Protein AF-A0A967LRF6-F1 (afdb_monomer_lite)

Foldseek 3Di:
DDAAECPVVVVVCVVVVDPWFEEEEDQPFDEDDVVNVVVRVPIPDYHYDKAADPYYDCCCCVPPHPGYYYNDDDDDRMD

Sequence (79 aa):
GMVMKPEPFFEAVDDLAPEGPVVLLSARGRRFEHRDAVRLAVQPELTLLCGHYKDVDQRVADGLATEELSLGDFVLSGG

Radius of gyration: 12.47 Å; chains: 1; bounding box: 23×31×29 Å

Structure (mmCIF, N/CA/C/O backbone):
data_AF-A0A967LRF6-F1
#
_entry.id   AF-A0A967LRF6-F1
#
loop_
_atom_site.group_PDB
_atom_site.id
_atom_site.type_symbol
_atom_site.label_atom_id
_atom_site.label_alt_id
_atom_site.label_comp_id
_atom_site.label_asym_id
_atom_site.label_entity_id
_atom_site.label_seq_id
_atom_site.pdbx_PDB_ins_code
_atom_site.Cartn_x
_atom_site.Cartn_y
_atom_site.Cartn_z
_atom_site.occupancy
_atom_site.B_iso_or_equiv
_atom_site.auth_seq_id
_atom_site.auth_comp_id
_atom_site.auth_asym_id
_atom_site.auth_atom_id
_atom_site.pdbx_PDB_model_num
ATOM 1 N N . GLY A 1 1 ? 13.023 -5.935 -16.951 1.00 84.12 1 GLY A N 1
ATOM 2 C CA . GLY A 1 1 ? 12.813 -5.548 -15.541 1.00 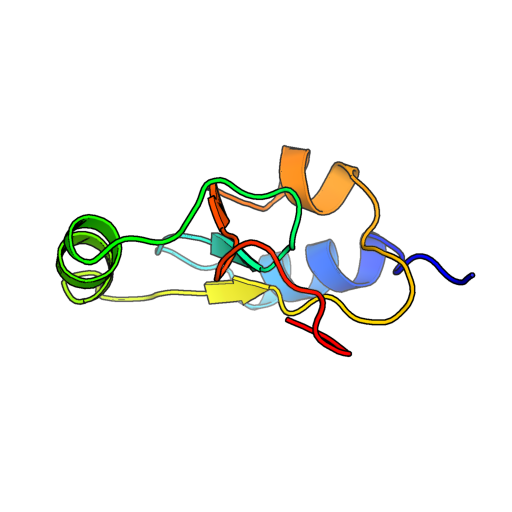84.12 1 GLY A CA 1
ATOM 3 C C . GLY A 1 1 ? 12.240 -6.727 -14.786 1.00 84.12 1 GLY A C 1
ATOM 4 O O . GLY A 1 1 ? 11.684 -7.602 -15.438 1.00 84.12 1 GLY A O 1
ATOM 5 N N . MET A 1 2 ? 12.395 -6.756 -13.464 1.00 93.75 2 MET A N 1
ATOM 6 C CA . MET A 1 2 ? 11.835 -7.802 -12.598 1.00 93.75 2 MET A CA 1
ATOM 7 C C . MET A 1 2 ? 10.470 -7.370 -12.059 1.00 93.75 2 MET A C 1
ATOM 9 O O . MET A 1 2 ? 10.279 -6.184 -11.793 1.00 93.75 2 MET A O 1
ATOM 13 N N . VAL A 1 3 ? 9.556 -8.326 -11.924 1.00 95.19 3 VAL A N 1
ATOM 14 C CA . VAL A 1 3 ? 8.230 -8.148 -11.319 1.00 95.19 3 VAL A CA 1
ATOM 15 C C . VAL A 1 3 ? 8.212 -8.953 -10.026 1.00 95.19 3 VAL A C 1
ATOM 17 O O . VAL A 1 3 ? 8.679 -10.096 -10.018 1.00 95.19 3 VAL A O 1
ATOM 20 N N . MET A 1 4 ? 7.731 -8.357 -8.938 1.00 97.00 4 MET A N 1
ATOM 21 C CA . MET A 1 4 ? 7.604 -9.065 -7.670 1.00 97.00 4 MET A CA 1
ATOM 22 C C . MET A 1 4 ? 6.517 -10.127 -7.780 1.00 97.00 4 MET A C 1
ATOM 24 O O . MET A 1 4 ? 5.409 -9.860 -8.238 1.00 97.00 4 MET A O 1
ATOM 28 N N . LYS A 1 5 ? 6.871 -11.338 -7.361 1.00 97.81 5 LYS A N 1
ATOM 29 C CA . LYS A 1 5 ? 5.965 -12.477 -7.291 1.00 97.81 5 LYS A CA 1
ATOM 30 C C . LYS A 1 5 ? 4.807 -12.196 -6.327 1.00 97.81 5 LYS A C 1
ATOM 32 O O . LYS A 1 5 ? 5.047 -11.533 -5.319 1.00 97.81 5 LYS A O 1
ATOM 37 N N . PRO A 1 6 ? 3.595 -12.706 -6.591 1.00 98.06 6 PRO A N 1
ATOM 38 C CA . PRO A 1 6 ? 2.475 -12.525 -5.681 1.00 98.06 6 PRO A CA 1
ATOM 39 C C . PRO A 1 6 ? 2.584 -13.399 -4.433 1.00 98.06 6 PRO A C 1
ATOM 41 O O . PRO A 1 6 ? 2.160 -12.954 -3.377 1.00 98.06 6 PRO A O 1
ATOM 44 N N . GLU A 1 7 ? 3.161 -14.604 -4.516 1.00 98.38 7 GLU A N 1
ATOM 45 C CA . GLU A 1 7 ? 3.130 -15.578 -3.415 1.00 98.38 7 GLU A CA 1
ATOM 46 C C . GLU A 1 7 ? 3.619 -14.991 -2.073 1.00 98.38 7 GLU A C 1
ATOM 48 O O . GLU A 1 7 ? 2.883 -15.111 -1.098 1.00 98.38 7 GLU A O 1
ATOM 53 N N . PRO A 1 8 ? 4.742 -14.240 -2.008 1.00 97.88 8 PRO A N 1
ATOM 54 C CA . PRO A 1 8 ? 5.178 -13.620 -0.756 1.00 97.88 8 PRO A CA 1
ATOM 55 C C . PRO A 1 8 ? 4.214 -12.566 -0.194 1.00 97.88 8 PRO A C 1
ATOM 57 O O . PRO A 1 8 ? 4.178 -12.367 1.014 1.00 97.88 8 PRO A O 1
ATOM 60 N N . PHE A 1 9 ? 3.449 -11.872 -1.044 1.00 98.12 9 PHE A N 1
ATOM 61 C CA . PHE A 1 9 ? 2.440 -10.917 -0.577 1.00 98.12 9 PHE A CA 1
ATOM 62 C C . PHE A 1 9 ? 1.235 -11.639 0.018 1.00 98.12 9 PHE A C 1
ATOM 64 O O . PHE A 1 9 ? 0.756 -11.225 1.066 1.00 98.12 9 PHE A O 1
ATOM 71 N N . PHE A 1 10 ? 0.768 -12.711 -0.627 1.00 98.38 10 PHE A N 1
ATOM 72 C CA . PHE A 1 10 ? -0.346 -13.511 -0.112 1.00 98.38 10 PHE A CA 1
ATOM 73 C C . PHE A 1 10 ? 0.027 -14.160 1.219 1.00 98.38 10 PHE A C 1
ATOM 75 O O . PHE A 1 10 ? -0.695 -13.986 2.189 1.00 98.38 10 PHE A O 1
ATOM 82 N N . GLU A 1 11 ? 1.197 -14.798 1.300 1.00 98.50 11 GLU A N 1
ATOM 83 C CA . GLU A 1 11 ? 1.683 -15.396 2.549 1.00 98.50 11 GLU A CA 1
ATOM 84 C C . GLU A 1 11 ? 1.816 -14.355 3.673 1.00 98.50 11 GLU A C 1
ATOM 86 O O . GLU A 1 11 ? 1.404 -14.615 4.799 1.00 98.50 11 GLU A O 1
ATOM 91 N N . ALA A 1 12 ? 2.348 -13.162 3.376 1.00 98.12 12 ALA A N 1
ATOM 92 C CA . ALA A 1 12 ? 2.502 -12.105 4.375 1.00 98.12 12 ALA A CA 1
ATOM 93 C C . ALA A 1 12 ? 1.163 -11.511 4.838 1.00 98.12 12 ALA A C 1
ATOM 95 O O . ALA A 1 12 ? 1.008 -11.210 6.019 1.00 98.12 12 ALA A O 1
ATOM 96 N N . VAL A 1 13 ? 0.205 -11.319 3.927 1.00 97.69 13 VAL A N 1
ATOM 97 C CA . VAL A 1 13 ? -1.124 -10.796 4.277 1.00 97.69 13 VAL A CA 1
ATOM 98 C C . VAL A 1 13 ? -1.943 -11.842 5.033 1.00 97.69 13 VAL A C 1
ATOM 100 O O . VAL A 1 13 ? -2.614 -11.479 5.995 1.00 97.69 13 VAL A O 1
ATOM 103 N N . ASP A 1 14 ? -1.847 -13.121 4.662 1.00 97.94 14 ASP A N 1
ATOM 104 C CA . ASP A 1 14 ? -2.505 -14.218 5.380 1.00 97.94 14 ASP A CA 1
ATOM 105 C C . ASP A 1 14 ? -1.967 -14.362 6.817 1.00 97.94 14 ASP A C 1
ATOM 107 O O . ASP A 1 14 ? -2.751 -14.581 7.738 1.00 97.94 14 ASP A O 1
ATOM 111 N N . ASP A 1 15 ? -0.652 -14.213 7.024 1.00 98.38 15 ASP A N 1
ATOM 112 C CA . ASP A 1 15 ? -0.026 -14.254 8.357 1.00 98.38 15 ASP A CA 1
ATOM 113 C C . ASP A 1 15 ? -0.379 -13.023 9.209 1.00 98.38 15 ASP A C 1
ATOM 115 O O . ASP A 1 15 ? -0.680 -13.153 10.396 1.00 98.38 15 ASP A O 1
ATOM 119 N N . LEU A 1 16 ? -0.384 -11.828 8.603 1.00 97.50 16 LEU A N 1
ATOM 120 C CA . LEU A 1 16 ? -0.750 -10.585 9.287 1.00 97.50 16 LEU A CA 1
ATOM 121 C C . LEU A 1 16 ? -2.241 -10.546 9.657 1.00 97.50 16 LEU A C 1
ATOM 123 O O . LEU A 1 16 ? -2.589 -9.961 10.680 1.00 97.50 16 LEU A O 1
ATOM 127 N N . ALA A 1 17 ? -3.094 -11.157 8.828 1.00 97.19 17 ALA A N 1
ATOM 128 C CA . ALA A 1 17 ? -4.550 -11.172 8.950 1.00 97.19 17 ALA A CA 1
ATOM 129 C C . ALA A 1 17 ? -5.151 -9.775 9.233 1.00 97.19 17 ALA A C 1
ATOM 131 O O . ALA A 1 17 ? -5.834 -9.599 10.246 1.00 97.19 17 ALA A O 1
ATOM 132 N N . PRO A 1 18 ? -4.898 -8.773 8.363 1.00 96.75 18 PRO A N 1
ATOM 133 C CA . PRO A 1 18 ? -5.295 -7.395 8.625 1.00 96.75 18 PRO A CA 1
ATOM 134 C C . PRO A 1 18 ? -6.818 -7.250 8.701 1.00 96.75 18 PRO A C 1
ATOM 136 O O . PRO A 1 18 ? -7.558 -7.767 7.860 1.00 96.75 18 PRO A O 1
ATOM 139 N N . GLU A 1 19 ? -7.288 -6.491 9.688 1.00 95.75 19 GLU A N 1
ATOM 140 C CA . GLU A 1 19 ? -8.698 -6.122 9.856 1.00 95.75 19 GLU A CA 1
ATOM 141 C C . GLU A 1 19 ? -9.003 -4.748 9.226 1.00 95.75 19 GLU A C 1
ATOM 143 O O . GLU A 1 19 ? -10.167 -4.387 9.019 1.00 95.75 19 GLU A O 1
ATOM 148 N N . GLY A 1 20 ? -7.955 -3.974 8.920 1.00 96.38 20 GLY A N 1
ATOM 149 C CA . GLY A 1 20 ? -8.020 -2.666 8.268 1.00 96.38 20 GLY A CA 1
ATOM 150 C C . GLY A 1 20 ? -7.787 -2.682 6.749 1.00 96.38 20 GLY A C 1
ATOM 151 O O . GLY A 1 20 ? -7.594 -3.732 6.135 1.00 96.38 20 GLY A O 1
ATOM 152 N N . PRO A 1 21 ? -7.796 -1.501 6.100 1.00 97.62 21 PRO A N 1
ATOM 153 C CA . PRO A 1 21 ? -7.524 -1.391 4.672 1.00 97.62 21 PRO A CA 1
ATOM 154 C C . PRO A 1 21 ? -6.113 -1.854 4.305 1.00 97.62 21 PRO A C 1
ATOM 156 O O . PRO A 1 21 ? -5.134 -1.484 4.958 1.00 97.62 21 PRO A O 1
ATOM 159 N N . VAL A 1 22 ? -6.014 -2.570 3.186 1.00 98.31 22 VAL A N 1
ATOM 160 C CA . VAL A 1 22 ? -4.745 -2.959 2.563 1.00 98.31 22 VAL A CA 1
ATOM 161 C C . VAL A 1 22 ? -4.543 -2.108 1.315 1.00 98.31 22 VAL A C 1
ATOM 163 O O . VAL A 1 22 ? -5.322 -2.181 0.367 1.00 98.31 22 VAL A O 1
ATOM 166 N N . VAL A 1 23 ? -3.512 -1.270 1.304 1.00 98.25 23 VAL A N 1
ATOM 167 C CA . VAL A 1 23 ? -3.244 -0.32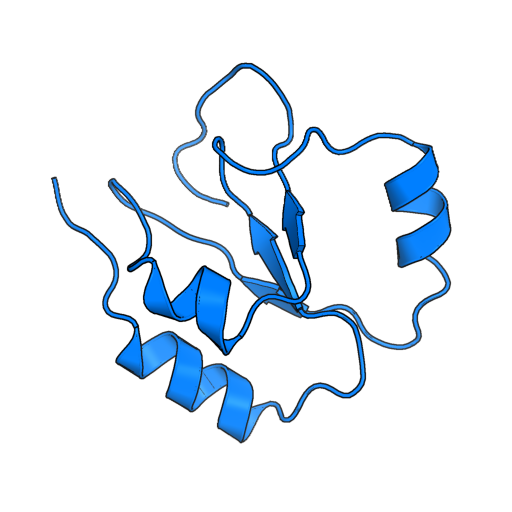2 0.217 1.00 98.25 23 VAL A CA 1
ATOM 168 C C . VAL A 1 23 ? -1.997 -0.743 -0.542 1.00 98.25 23 VAL A C 1
ATOM 170 O O . VAL A 1 23 ? -0.922 -0.840 0.044 1.00 98.25 23 VAL A O 1
ATOM 173 N N . LEU A 1 24 ? -2.107 -0.908 -1.859 1.00 98.19 24 LEU A N 1
ATOM 174 C CA . LEU A 1 24 ? -0.943 -1.065 -2.729 1.00 98.19 24 LEU A CA 1
ATOM 175 C C . LEU A 1 24 ? -0.407 0.305 -3.157 1.00 98.19 24 LEU A C 1
ATOM 177 O O . LEU A 1 24 ? -1.133 1.111 -3.740 1.00 98.19 24 LEU A O 1
ATOM 181 N N . LEU A 1 25 ? 0.875 0.562 -2.896 1.00 97.62 25 LEU A N 1
ATOM 182 C CA . LEU A 1 25 ? 1.551 1.776 -3.352 1.00 97.62 25 LEU A CA 1
ATOM 183 C C . LEU A 1 25 ? 2.101 1.564 -4.763 1.00 97.62 25 LEU A C 1
ATOM 185 O O . LEU A 1 25 ? 2.946 0.698 -4.994 1.00 97.62 25 LEU A O 1
ATOM 189 N N . SER A 1 26 ? 1.613 2.354 -5.718 1.00 95.50 26 SER A N 1
ATOM 190 C CA . SER A 1 26 ? 1.959 2.206 -7.131 1.00 95.50 26 SER A CA 1
ATOM 191 C C . SER A 1 26 ? 1.675 3.481 -7.915 1.00 95.50 26 SER A C 1
ATOM 193 O O . SER A 1 26 ? 0.660 4.146 -7.720 1.00 95.50 26 SER A O 1
ATOM 195 N N . ALA A 1 27 ? 2.539 3.787 -8.885 1.00 93.81 27 ALA A N 1
ATOM 196 C CA . ALA A 1 27 ? 2.359 4.926 -9.786 1.00 93.81 27 ALA A CA 1
ATOM 197 C C . ALA A 1 27 ? 1.094 4.823 -10.666 1.00 93.81 27 ALA A C 1
ATOM 199 O O . ALA A 1 27 ? 0.663 5.832 -11.221 1.00 93.81 27 ALA A O 1
ATOM 200 N N . ARG A 1 28 ? 0.506 3.624 -10.807 1.00 93.06 28 ARG A N 1
ATOM 201 C CA . ARG A 1 28 ? -0.739 3.386 -11.567 1.00 93.06 28 ARG A CA 1
ATOM 202 C C . ARG A 1 28 ? -1.997 3.568 -10.728 1.00 93.06 28 ARG A C 1
ATOM 204 O O . ARG A 1 28 ? -3.085 3.662 -11.295 1.00 93.06 28 ARG A O 1
ATOM 211 N N . GLY A 1 29 ? -1.841 3.622 -9.408 1.00 95.25 29 GLY A N 1
ATOM 212 C CA . GLY A 1 29 ? -2.934 3.849 -8.484 1.00 95.25 29 GLY A CA 1
ATOM 213 C C . GLY A 1 29 ? -3.598 5.201 -8.702 1.00 95.25 29 GLY A C 1
ATOM 214 O O . GLY A 1 29 ? -3.042 6.124 -9.308 1.00 95.25 29 GLY A O 1
ATOM 215 N N . ARG A 1 30 ? -4.802 5.351 -8.152 1.00 97.38 30 ARG A N 1
ATOM 216 C CA . ARG A 1 30 ? -5.458 6.660 -8.127 1.00 97.38 30 ARG A CA 1
ATOM 217 C C . ARG A 1 30 ? -4.609 7.632 -7.301 1.00 97.38 30 ARG A C 1
ATOM 219 O O . ARG A 1 30 ? -3.973 7.241 -6.322 1.00 97.38 30 ARG A O 1
ATOM 226 N N . ARG A 1 31 ? -4.613 8.913 -7.669 1.00 98.12 31 ARG A N 1
ATOM 227 C CA . ARG A 1 31 ? -3.846 9.930 -6.942 1.00 98.12 31 ARG A CA 1
ATOM 228 C C . ARG A 1 31 ? -4.327 10.027 -5.492 1.00 98.12 31 ARG A C 1
ATOM 230 O O . ARG A 1 31 ? -5.524 10.169 -5.246 1.00 98.12 31 ARG A O 1
ATOM 237 N N . PHE A 1 32 ? -3.384 9.956 -4.561 1.00 98.44 32 PHE A N 1
ATOM 238 C CA . PHE A 1 32 ? -3.605 10.192 -3.146 1.00 98.44 32 PHE A CA 1
ATOM 239 C C . PHE A 1 32 ? -3.840 11.682 -2.899 1.00 98.44 32 PHE A C 1
ATOM 241 O O . PHE A 1 32 ? -3.039 12.533 -3.295 1.00 98.44 32 PHE A O 1
ATOM 248 N N . GLU A 1 33 ? -4.946 11.999 -2.237 1.00 98.50 33 GLU A N 1
ATOM 249 C CA . GLU A 1 33 ? -5.347 13.367 -1.926 1.00 98.50 33 GLU A CA 1
ATOM 250 C C . GLU A 1 33 ? -5.577 13.550 -0.424 1.00 98.50 33 GLU A C 1
ATOM 252 O O . GLU A 1 33 ? -5.703 12.596 0.340 1.00 98.50 33 GLU A O 1
ATOM 257 N N . HIS A 1 34 ? -5.703 14.798 0.030 1.00 98.44 34 HIS A N 1
ATOM 258 C CA . HIS A 1 34 ? -5.898 15.083 1.454 1.00 98.44 34 HIS A CA 1
ATOM 259 C C . HIS A 1 34 ? -7.130 14.377 2.054 1.00 98.44 34 HIS A C 1
ATOM 261 O O . HIS A 1 34 ? -7.081 13.909 3.189 1.00 98.44 34 HIS A O 1
ATOM 267 N N . ARG A 1 35 ? -8.217 14.224 1.282 1.00 98.19 35 ARG A N 1
ATOM 268 C CA . ARG A 1 35 ? -9.408 13.465 1.709 1.00 98.19 35 ARG A CA 1
ATOM 269 C C . ARG A 1 35 ? -9.106 12.000 2.035 1.00 98.19 35 ARG A C 1
ATOM 271 O O . ARG A 1 35 ? -9.746 11.430 2.914 1.00 98.19 35 ARG A O 1
ATOM 278 N N . ASP A 1 36 ? -8.128 11.410 1.355 1.00 98.25 36 ASP A N 1
ATOM 279 C CA . ASP A 1 36 ? -7.693 10.040 1.605 1.00 98.25 36 ASP A CA 1
ATOM 280 C C . ASP A 1 36 ? -6.899 9.963 2.895 1.00 98.25 36 ASP A C 1
ATOM 282 O O . ASP A 1 36 ? -7.168 9.090 3.710 1.00 98.25 36 ASP A O 1
ATOM 286 N N . ALA A 1 37 ? -6.011 10.931 3.133 1.00 98.25 37 ALA A N 1
ATOM 287 C CA . ALA A 1 37 ? -5.296 11.047 4.398 1.00 98.25 37 ALA A CA 1
ATOM 288 C C . ALA A 1 37 ? -6.265 11.128 5.587 1.00 98.25 37 ALA A C 1
ATOM 290 O O . ALA A 1 37 ? -6.105 10.392 6.554 1.00 98.25 37 ALA A O 1
ATOM 291 N N . VAL A 1 38 ? -7.306 11.966 5.499 1.00 98.44 38 VAL A N 1
ATOM 292 C CA . VAL A 1 38 ? -8.325 12.078 6.558 1.00 98.44 38 VAL A CA 1
ATOM 293 C C . VAL A 1 38 ? -9.078 10.758 6.755 1.00 98.44 38 VAL A C 1
ATOM 295 O O . VAL A 1 38 ? -9.267 10.328 7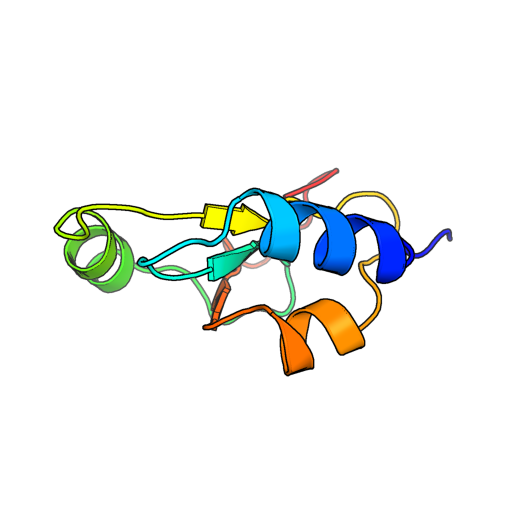.891 1.00 98.44 38 VAL A O 1
ATOM 298 N N . ARG A 1 39 ? -9.486 10.094 5.664 1.00 97.69 39 ARG A N 1
ATOM 299 C CA . ARG A 1 39 ? -10.204 8.808 5.713 1.00 97.69 39 ARG A CA 1
ATOM 300 C C . ARG A 1 39 ? -9.354 7.671 6.290 1.00 97.69 39 ARG A C 1
ATOM 302 O O . ARG A 1 39 ? -9.893 6.822 6.997 1.00 97.69 39 ARG A O 1
ATOM 309 N N . LEU A 1 40 ? -8.062 7.640 5.971 1.00 97.88 40 LEU A N 1
ATOM 310 C CA . LEU A 1 40 ? -7.128 6.612 6.430 1.00 97.88 40 LEU A CA 1
ATOM 311 C C . LEU A 1 40 ? -6.637 6.870 7.864 1.00 97.88 40 LEU A C 1
ATOM 313 O O . LEU A 1 40 ? -6.444 5.919 8.609 1.00 97.88 40 LEU A O 1
ATOM 317 N N . ALA A 1 41 ? -6.503 8.130 8.292 1.00 97.94 41 ALA A N 1
ATOM 318 C CA . ALA A 1 41 ? -6.001 8.487 9.626 1.00 97.94 41 ALA A CA 1
ATOM 319 C C . ALA A 1 41 ? -6.902 8.042 10.791 1.00 97.94 41 ALA A C 1
ATOM 321 O O . ALA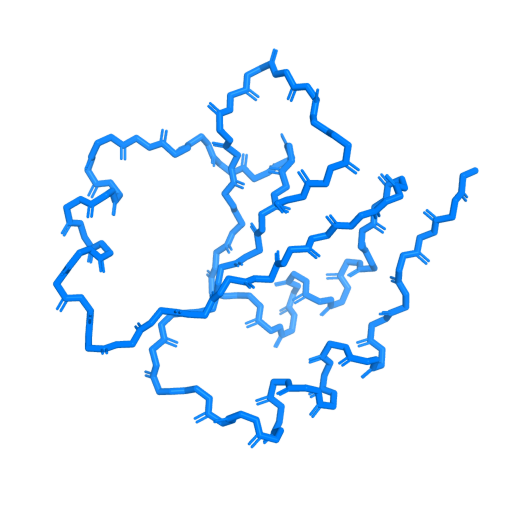 A 1 41 ? -6.446 7.988 11.929 1.00 97.94 41 ALA A O 1
ATOM 322 N N . VAL A 1 42 ? -8.179 7.761 10.521 1.00 97.44 42 VAL A N 1
ATOM 323 C CA . VAL A 1 42 ? -9.140 7.285 11.529 1.00 97.44 42 VAL A CA 1
ATOM 324 C C . VAL A 1 42 ? -9.285 5.762 11.551 1.00 97.44 42 VAL A C 1
ATOM 326 O O . VAL A 1 42 ? -10.080 5.248 12.335 1.00 97.44 42 VAL A O 1
ATOM 329 N N . GLN A 1 43 ? -8.563 5.039 10.691 1.00 97.50 43 GLN A N 1
ATOM 330 C CA . GLN A 1 43 ? -8.594 3.579 10.686 1.00 97.50 43 GLN A CA 1
ATOM 331 C C . GLN A 1 43 ? -7.777 3.036 11.867 1.00 97.50 43 GLN A C 1
ATOM 333 O O . GLN A 1 43 ? -6.690 3.553 12.134 1.00 97.50 43 GLN A O 1
ATOM 338 N N . PRO A 1 44 ? -8.270 2.005 12.577 1.00 96.44 44 PRO A N 1
ATOM 339 C CA . PRO A 1 44 ? -7.529 1.387 13.678 1.00 96.44 44 PRO A CA 1
ATOM 340 C C . PRO A 1 44 ? -6.268 0.658 13.193 1.00 96.44 44 PRO A C 1
ATOM 342 O O . PRO A 1 44 ? -5.300 0.545 13.940 1.00 96.44 44 PRO A O 1
ATOM 345 N N . GLU A 1 45 ? -6.278 0.206 11.939 1.00 97.56 45 GLU A N 1
ATOM 346 C CA . GLU A 1 45 ? -5.178 -0.467 11.262 1.00 97.56 45 GLU A CA 1
ATOM 347 C C . GLU A 1 45 ? -5.106 0.001 9.802 1.00 97.56 45 GLU A C 1
ATOM 349 O O . GLU A 1 45 ? -6.127 0.300 9.181 1.00 97.56 45 GLU A O 1
ATOM 354 N N . LEU A 1 46 ? -3.891 0.067 9.259 1.00 97.56 46 LEU A N 1
ATOM 355 C CA . LEU A 1 46 ? -3.624 0.339 7.852 1.00 97.56 46 LEU A CA 1
ATOM 356 C C . LEU A 1 46 ? -2.409 -0.478 7.407 1.00 97.56 46 LEU A C 1
ATOM 358 O O . LEU A 1 46 ? -1.306 -0.272 7.917 1.00 97.56 46 LEU A O 1
ATOM 362 N N . THR A 1 47 ? -2.593 -1.353 6.423 1.00 98.31 47 THR A N 1
ATOM 363 C CA . THR A 1 47 ? -1.508 -2.137 5.824 1.00 98.31 47 THR A CA 1
ATOM 364 C C . THR A 1 47 ? -1.088 -1.501 4.506 1.00 98.31 47 THR A C 1
ATOM 366 O O . THR A 1 47 ? -1.918 -1.271 3.628 1.00 98.31 47 THR A O 1
ATOM 369 N N . LEU A 1 48 ? 0.207 -1.232 4.340 1.00 98.00 48 LEU A N 1
ATOM 370 C CA . LEU A 1 48 ? 0.769 -0.690 3.102 1.00 98.00 48 LEU A CA 1
ATOM 371 C C . LEU A 1 48 ? 1.630 -1.753 2.414 1.00 98.00 48 LEU A C 1
ATOM 373 O O . LEU A 1 48 ? 2.629 -2.209 2.968 1.00 98.00 48 LEU A O 1
ATOM 377 N N . LEU A 1 49 ? 1.256 -2.131 1.194 1.00 98.00 49 LEU A N 1
ATOM 378 C CA . LEU A 1 49 ? 2.039 -3.014 0.340 1.00 98.00 49 LEU A CA 1
ATOM 379 C C . LEU A 1 49 ? 3.008 -2.165 -0.490 1.00 98.00 49 LEU A C 1
ATOM 381 O O . LEU A 1 49 ? 2.622 -1.493 -1.449 1.00 98.00 49 LEU A O 1
ATOM 385 N N . CYS A 1 50 ? 4.279 -2.198 -0.099 1.00 96.50 50 CYS A N 1
ATOM 386 C CA . CYS A 1 50 ? 5.359 -1.462 -0.749 1.00 96.50 50 CYS A CA 1
ATOM 387 C C . CYS A 1 50 ? 5.987 -2.302 -1.869 1.00 96.50 50 CYS A C 1
ATOM 389 O O . CYS A 1 50 ? 6.769 -3.223 -1.622 1.00 96.50 50 CYS A O 1
ATOM 391 N N . GLY A 1 51 ? 5.639 -1.985 -3.117 1.00 92.81 51 GLY A N 1
ATOM 392 C CA . GLY A 1 51 ? 6.267 -2.585 -4.293 1.00 92.81 51 GLY A CA 1
ATOM 393 C C . GLY A 1 51 ? 7.697 -2.084 -4.520 1.00 92.81 51 GLY A C 1
ATOM 394 O O . GLY A 1 51 ? 8.067 -0.985 -4.123 1.00 92.81 51 GLY A O 1
ATOM 395 N N . HIS A 1 52 ? 8.510 -2.871 -5.216 1.00 92.19 52 HIS A N 1
ATOM 396 C CA . HIS A 1 52 ? 9.835 -2.469 -5.693 1.00 92.19 52 HIS A CA 1
ATOM 397 C C . HIS A 1 52 ? 10.059 -3.015 -7.112 1.00 92.19 52 HIS A C 1
ATOM 399 O O . HIS A 1 52 ? 9.225 -3.733 -7.667 1.00 92.19 52 HIS A O 1
ATOM 405 N N . TYR A 1 53 ? 11.223 -2.726 -7.694 1.00 89.88 53 TYR A N 1
ATOM 406 C CA . TYR A 1 53 ? 11.626 -3.155 -9.035 1.00 89.88 53 TYR A CA 1
ATOM 407 C C . TYR A 1 53 ? 10.765 -2.510 -10.126 1.00 89.88 53 TYR A C 1
ATOM 409 O O . TYR A 1 53 ? 10.525 -1.308 -10.086 1.00 89.88 53 TYR A O 1
ATOM 417 N N . LYS A 1 54 ? 10.386 -3.262 -11.170 1.00 89.06 54 LYS A N 1
ATOM 418 C CA . LYS A 1 54 ? 9.566 -2.716 -12.255 1.00 89.06 54 LYS A CA 1
ATOM 419 C C . LYS A 1 54 ? 8.104 -2.610 -11.832 1.00 89.06 54 LYS A C 1
ATOM 421 O O . LYS A 1 54 ? 7.423 -1.704 -12.304 1.00 89.06 54 LYS A O 1
ATOM 426 N N . ASP A 1 55 ? 7.626 -3.593 -11.071 1.00 90.06 55 ASP A N 1
ATOM 427 C CA . ASP A 1 55 ? 6.217 -3.731 -10.729 1.00 90.06 55 ASP A CA 1
ATOM 428 C C . ASP A 1 55 ? 5.964 -4.851 -9.716 1.00 90.06 55 ASP A C 1
ATOM 430 O O . ASP A 1 55 ? 6.831 -5.704 -9.490 1.00 90.06 55 ASP A O 1
ATOM 434 N N . VAL A 1 56 ? 4.734 -4.908 -9.216 1.00 95.81 56 VAL A N 1
ATOM 435 C CA . VAL A 1 56 ? 4.171 -6.056 -8.498 1.00 95.81 56 VAL A CA 1
ATOM 436 C C . VAL A 1 56 ? 3.253 -6.843 -9.441 1.00 95.81 56 VAL A C 1
ATOM 438 O O . VAL A 1 56 ? 2.662 -6.279 -10.359 1.00 95.81 56 VAL A O 1
ATOM 441 N N . ASP A 1 57 ? 3.165 -8.162 -9.273 1.00 97.19 57 ASP A N 1
ATOM 442 C CA . ASP A 1 57 ? 2.198 -8.980 -10.009 1.00 97.19 57 ASP A CA 1
ATOM 443 C C . ASP A 1 57 ? 0.759 -8.502 -9.740 1.00 97.19 57 ASP A C 1
A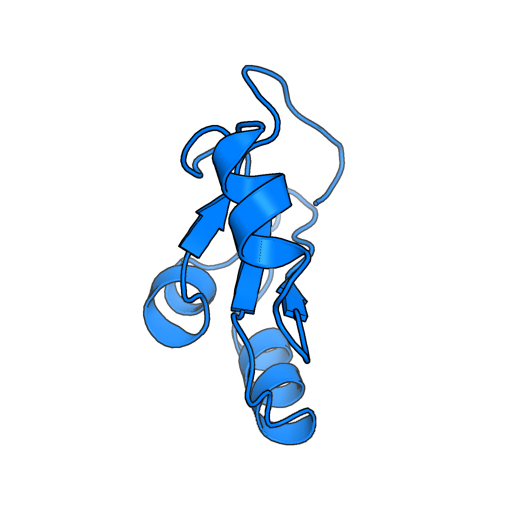TOM 445 O O . ASP A 1 57 ? 0.359 -8.337 -8.588 1.00 97.19 57 ASP A O 1
ATOM 449 N N . GLN A 1 58 ? -0.028 -8.312 -10.804 1.00 96.25 58 GLN A N 1
ATOM 450 C CA . GLN A 1 58 ? -1.379 -7.740 -10.738 1.00 96.25 58 GLN A CA 1
ATOM 451 C C . GLN A 1 58 ? -2.319 -8.503 -9.790 1.00 96.25 58 GLN A C 1
ATOM 453 O O . GLN A 1 58 ? -3.206 -7.900 -9.191 1.00 96.25 58 GLN A O 1
ATOM 458 N N . ARG A 1 59 ? -2.093 -9.807 -9.576 1.00 97.94 59 ARG A N 1
ATOM 459 C CA . ARG A 1 59 ? -2.886 -10.614 -8.634 1.00 97.94 59 ARG A C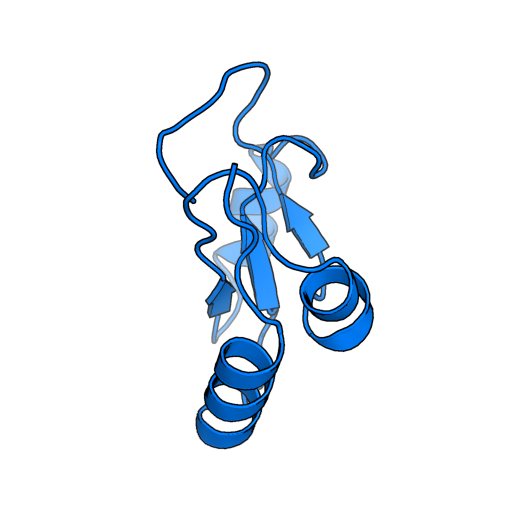A 1
ATOM 460 C C . ARG A 1 59 ? -2.827 -10.089 -7.198 1.00 97.94 59 ARG A C 1
ATOM 462 O O . ARG A 1 59 ? -3.750 -10.349 -6.437 1.00 97.94 59 ARG A O 1
ATOM 469 N N . VAL A 1 60 ? -1.776 -9.354 -6.827 1.00 97.69 60 VAL A N 1
ATOM 470 C CA . VAL A 1 60 ? -1.682 -8.678 -5.523 1.00 97.69 60 VAL A CA 1
ATOM 471 C C . VAL A 1 60 ? -2.689 -7.533 -5.433 1.00 97.69 60 VAL A C 1
ATOM 473 O O . VAL A 1 60 ? -3.408 -7.433 -4.444 1.00 97.69 60 VAL A O 1
ATOM 476 N N . ALA A 1 61 ? -2.781 -6.698 -6.470 1.00 96.56 61 ALA A N 1
ATOM 477 C CA . ALA A 1 61 ? -3.755 -5.611 -6.514 1.00 96.56 61 ALA A CA 1
ATOM 478 C C . ALA A 1 61 ? -5.191 -6.156 -6.536 1.00 96.56 61 ALA A C 1
ATOM 480 O O . ALA A 1 61 ? -6.032 -5.706 -5.768 1.00 96.56 61 ALA A O 1
ATOM 481 N N . ASP A 1 62 ? -5.445 -7.166 -7.370 1.00 96.94 62 ASP A N 1
ATOM 482 C CA . ASP A 1 62 ? -6.788 -7.717 -7.564 1.00 96.94 62 ASP A CA 1
ATOM 483 C C . ASP A 1 62 ? -7.266 -8.566 -6.371 1.00 96.94 62 ASP A C 1
ATOM 485 O O . ASP A 1 62 ? -8.466 -8.652 -6.116 1.00 96.94 62 ASP A O 1
ATOM 489 N N . GLY A 1 63 ? -6.341 -9.244 -5.681 1.00 97.06 63 GLY A N 1
ATOM 490 C CA . GLY A 1 63 ? -6.659 -10.237 -4.652 1.00 97.06 63 GLY A CA 1
ATOM 491 C C . GLY A 1 63 ? -6.444 -9.789 -3.208 1.00 97.06 63 GLY A C 1
ATOM 492 O O . GLY A 1 63 ? -7.091 -10.344 -2.325 1.00 97.06 63 GLY A O 1
ATOM 493 N N . LEU A 1 64 ? -5.556 -8.819 -2.954 1.00 97.19 64 LEU A N 1
ATOM 494 C CA . LEU A 1 64 ? -5.191 -8.389 -1.595 1.00 97.19 64 LEU A CA 1
ATOM 495 C C . LEU A 1 64 ? -5.498 -6.915 -1.329 1.00 97.19 64 LEU A C 1
ATOM 497 O O . LEU A 1 64 ? -5.859 -6.560 -0.210 1.00 97.19 64 LEU A O 1
ATOM 501 N N . ALA A 1 65 ? -5.330 -6.040 -2.324 1.00 94.75 65 ALA A N 1
ATOM 502 C CA . ALA A 1 65 ? -5.463 -4.606 -2.107 1.00 94.75 65 ALA A CA 1
ATOM 503 C C . ALA A 1 65 ? -6.934 -4.164 -2.085 1.00 94.75 65 ALA A C 1
ATOM 505 O O . ALA A 1 65 ? -7.705 -4.407 -3.008 1.00 94.75 65 ALA A O 1
ATOM 506 N N . THR A 1 66 ? -7.311 -3.424 -1.045 1.00 96.56 66 THR A N 1
ATOM 507 C CA . THR A 1 66 ? -8.568 -2.668 -1.000 1.00 96.56 66 THR A CA 1
ATOM 508 C C . THR A 1 66 ? -8.542 -1.504 -1.990 1.00 96.56 66 THR A C 1
ATOM 510 O O . THR A 1 66 ? -9.557 -1.169 -2.599 1.00 96.56 66 THR A O 1
ATOM 513 N N . GLU A 1 67 ? -7.382 -0.863 -2.140 1.00 96.69 67 GLU A N 1
ATOM 514 C CA . GLU A 1 67 ? -7.161 0.206 -3.108 1.00 96.69 67 GLU A CA 1
ATOM 515 C C . GLU A 1 67 ? -5.686 0.321 -3.511 1.00 96.69 67 GLU A C 1
ATOM 517 O O . GLU A 1 67 ? -4.782 -0.071 -2.773 1.00 96.69 67 GLU A O 1
ATOM 522 N N . GLU A 1 68 ? -5.446 0.901 -4.685 1.00 97.69 68 GLU A N 1
ATOM 523 C CA . GLU A 1 68 ? -4.112 1.203 -5.205 1.00 97.69 68 GLU A CA 1
ATOM 524 C C . GLU A 1 68 ? -3.920 2.724 -5.253 1.00 97.69 68 GLU A C 1
ATOM 526 O O . GLU A 1 68 ? -4.725 3.436 -5.865 1.00 97.69 68 GLU A O 1
ATOM 531 N N . LEU A 1 69 ? -2.866 3.233 -4.610 1.00 98.12 69 LEU A N 1
ATOM 532 C CA . LEU A 1 69 ? -2.616 4.666 -4.440 1.00 98.12 69 LEU A CA 1
ATOM 533 C C . LEU A 1 69 ? -1.284 5.113 -5.050 1.00 98.12 69 LEU A C 1
ATOM 535 O O . LEU A 1 69 ? -0.244 4.489 -4.844 1.00 98.12 69 LEU A O 1
ATOM 539 N N . SER A 1 70 ? -1.328 6.255 -5.741 1.00 97.69 70 SER A N 1
ATOM 540 C CA . SER A 1 70 ? -0.173 6.956 -6.312 1.00 97.69 70 SER A CA 1
ATOM 541 C C . SER A 1 70 ? 0.063 8.292 -5.607 1.00 97.69 70 SER A C 1
ATOM 543 O O . SER A 1 70 ? -0.882 9.036 -5.344 1.00 97.69 70 SER A O 1
ATOM 545 N N . LEU A 1 71 ? 1.324 8.656 -5.360 1.00 96.62 71 LEU A N 1
ATOM 546 C CA . LEU A 1 71 ? 1.678 9.970 -4.804 1.00 96.62 71 LEU A CA 1
ATOM 547 C C . LEU A 1 71 ? 1.651 11.102 -5.848 1.00 96.62 71 LEU A C 1
ATOM 549 O O . LEU A 1 71 ? 1.676 12.279 -5.481 1.00 96.62 71 LEU A O 1
ATOM 553 N N . GLY A 1 72 ? 1.573 10.775 -7.140 1.00 96.19 72 GLY A N 1
ATOM 554 C CA . GLY A 1 72 ? 1.481 11.753 -8.219 1.00 96.19 72 GLY A CA 1
ATOM 555 C C . GLY A 1 72 ? 2.216 11.331 -9.488 1.00 96.19 72 GLY A C 1
ATOM 556 O O . GLY A 1 72 ? 2.585 10.175 -9.665 1.00 96.19 72 GLY A O 1
ATOM 557 N N . ASP A 1 73 ? 2.430 12.302 -10.375 1.00 95.69 73 ASP A N 1
ATOM 558 C CA . ASP A 1 73 ? 2.952 12.086 -11.730 1.00 95.69 73 ASP A CA 1
ATOM 559 C C . ASP A 1 73 ? 4.488 11.989 -11.746 1.00 95.69 73 ASP A C 1
ATOM 561 O O . ASP A 1 73 ? 5.187 12.767 -12.397 1.00 95.69 73 ASP A O 1
ATOM 565 N N . PHE A 1 74 ? 5.025 11.052 -10.966 1.00 94.62 74 PHE A N 1
ATOM 566 C CA . PHE A 1 74 ? 6.452 10.759 -10.863 1.00 94.62 74 PHE A CA 1
ATOM 567 C C . PHE A 1 74 ? 6.680 9.301 -10.449 1.00 94.62 74 PHE A C 1
ATOM 569 O O . PHE A 1 74 ? 5.778 8.615 -9.976 1.00 94.62 74 PHE A O 1
ATOM 576 N N . VAL A 1 75 ? 7.909 8.821 -10.641 1.00 92.06 75 VAL A N 1
ATOM 577 C CA . VAL A 1 75 ? 8.307 7.449 -10.306 1.00 92.06 75 VAL A CA 1
ATOM 578 C C . VAL A 1 75 ? 9.310 7.482 -9.160 1.00 92.06 75 VAL A C 1
ATOM 580 O O . VAL A 1 75 ? 10.264 8.260 -9.188 1.00 92.06 75 VAL A O 1
ATOM 583 N N . LEU A 1 76 ? 9.093 6.621 -8.168 1.00 92.69 76 LEU A N 1
ATOM 584 C CA . LEU A 1 76 ? 10.017 6.349 -7.069 1.00 92.69 76 LEU A CA 1
ATOM 585 C C . LEU A 1 76 ? 10.670 4.974 -7.268 1.00 92.69 76 LEU A C 1
ATOM 587 O O . LEU A 1 76 ? 10.193 4.160 -8.058 1.00 92.69 76 LEU A O 1
ATOM 591 N N . SER A 1 77 ? 11.771 4.702 -6.564 1.00 91.31 77 SER A N 1
ATOM 592 C CA . SER A 1 77 ? 12.446 3.395 -6.627 1.00 91.31 77 SER A CA 1
ATOM 593 C C . SER A 1 77 ? 11.626 2.254 -6.012 1.00 91.31 77 SER A C 1
ATOM 595 O O . SER A 1 77 ? 11.857 1.093 -6.338 1.00 91.31 77 SER A O 1
ATOM 597 N N . GLY A 1 78 ? 10.672 2.587 -5.145 1.00 91.94 78 GLY A N 1
ATOM 598 C CA . GLY A 1 78 ? 9.715 1.675 -4.533 1.00 91.94 78 GLY A CA 1
ATOM 599 C C . GLY A 1 78 ? 8.532 2.447 -3.952 1.00 91.94 78 GLY A C 1
ATOM 600 O O . GLY A 1 78 ? 8.537 3.682 -3.973 1.00 91.94 78 GLY A O 1
ATOM 601 N N . GLY A 1 79 ? 7.532 1.698 -3.492 1.00 82.06 79 GLY A N 1
ATOM 602 C CA . GLY A 1 79 ? 6.407 2.191 -2.700 1.00 82.06 79 GLY A CA 1
ATOM 603 C C . GLY A 1 79 ? 6.828 2.580 -1.295 1.00 82.06 79 GLY A C 1
ATOM 604 O O . GLY A 1 79 ? 7.651 1.845 -0.706 1.00 82.06 79 GLY A O 1
#

Secondary structure (DSSP, 8-state):
--EE-SHHHHHHHHHH--SS-EEEEEEEEEEP-HHHHHHHHT-S--EEEE-BTTEE-HHHHHHT-SEEEE-SSS--SB-

pLDDT: mean 96.16, std 3.07, range [82.06, 98.5]